Protein AF-V6JNW2-F1 (afdb_monomer_lite)

Foldseek 3Di:
DLVVLLVLLVLADPVCSVVLVVLSVVLVPDPPDPVSVVSVVVSVVSSCVRNVVVVVLVVLLVVLVVVLVVLVVVCVVVVVPDDPVVVVVNVVSNVVSVVSNVVSVPPVD

pLDDT: mean 84.64, std 7.33, range [46.97, 94.0]

Structure (mmCIF, N/CA/C/O backbone):
data_AF-V6JNW2-F1
#
_entry.id   AF-V6JNW2-F1
#
loop_
_atom_site.group_PDB
_atom_site.id
_atom_site.type_symbol
_atom_site.label_atom_id
_atom_site.label_alt_id
_atom_site.label_comp_id
_atom_site.label_asym_id
_atom_site.label_entity_id
_atom_site.label_seq_id
_atom_site.pdbx_PDB_ins_code
_atom_site.Cartn_x
_atom_site.Cartn_y
_atom_site.Cartn_z
_atom_site.occupancy
_atom_site.B_iso_or_equiv
_atom_site.auth_seq_id
_atom_site.auth_comp_id
_atom_site.auth_asym_id
_atom_site.auth_atom_id
_atom_site.pdbx_PDB_model_num
ATOM 1 N N . MET A 1 1 ? -22.676 2.131 14.613 1.00 58.31 1 MET A N 1
ATOM 2 C CA . MET A 1 1 ? -21.245 2.249 14.985 1.00 58.31 1 MET A CA 1
ATOM 3 C C . MET A 1 1 ? -20.595 0.904 15.313 1.00 58.31 1 MET A C 1
ATOM 5 O O . MET A 1 1 ? -19.566 0.636 14.717 1.00 58.31 1 MET A O 1
ATOM 9 N N . GLY A 1 2 ? -21.181 0.038 16.158 1.00 63.34 2 GLY A N 1
ATOM 10 C CA . GLY A 1 2 ? -20.584 -1.270 16.513 1.00 63.34 2 GLY A CA 1
ATOM 11 C C . GLY A 1 2 ? -20.195 -2.155 15.317 1.00 63.34 2 GLY A C 1
ATOM 12 O O . GLY A 1 2 ? -19.028 -2.492 15.174 1.00 63.34 2 GLY A O 1
ATOM 13 N N . ARG A 1 3 ? -21.126 -2.405 14.382 1.00 72.19 3 ARG A N 1
ATOM 14 C CA . ARG A 1 3 ? -20.860 -3.228 13.179 1.00 72.19 3 ARG A CA 1
ATOM 15 C C . ARG A 1 3 ? -19.747 -2.683 12.271 1.00 72.19 3 ARG A C 1
ATOM 17 O O . ARG A 1 3 ? -18.998 -3.449 11.679 1.00 72.19 3 ARG A O 1
ATOM 24 N N . ALA A 1 4 ? -19.623 -1.358 12.159 1.00 73.00 4 ALA A N 1
ATOM 25 C CA . ALA A 1 4 ? -18.573 -0.733 11.350 1.00 73.00 4 ALA A CA 1
ATOM 26 C C . ALA A 1 4 ? -17.189 -0.885 12.005 1.00 73.00 4 ALA A C 1
ATOM 28 O O . ALA A 1 4 ? -16.198 -1.114 11.319 1.00 73.00 4 ALA A O 1
ATOM 29 N N . ALA A 1 5 ? -17.127 -0.812 13.338 1.00 71.50 5 ALA A N 1
ATOM 30 C CA . ALA A 1 5 ? -15.894 -1.042 14.082 1.00 71.50 5 ALA A CA 1
ATOM 31 C C . ALA A 1 5 ? -15.470 -2.524 14.054 1.00 71.50 5 ALA A C 1
ATOM 33 O O . ALA A 1 5 ? -14.287 -2.819 13.904 1.00 71.50 5 ALA A O 1
ATOM 34 N N . GLU A 1 6 ? -16.423 -3.459 14.104 1.00 78.38 6 GLU A N 1
ATOM 35 C CA . GLU A 1 6 ? -16.157 -4.893 13.900 1.00 78.38 6 GLU A CA 1
ATOM 36 C C . GLU A 1 6 ? -15.636 -5.207 12.494 1.00 78.38 6 GLU A C 1
ATOM 38 O O . GLU A 1 6 ? -14.719 -6.013 12.340 1.00 78.38 6 GLU A O 1
ATOM 43 N N . ALA A 1 7 ? -16.170 -4.550 11.461 1.00 81.81 7 ALA A N 1
ATOM 44 C CA . ALA A 1 7 ? -15.624 -4.665 10.112 1.00 81.81 7 ALA A CA 1
ATOM 45 C C . ALA A 1 7 ? -14.187 -4.114 10.043 1.00 81.81 7 ALA A C 1
ATOM 47 O O . ALA A 1 7 ? -13.304 -4.759 9.480 1.00 81.81 7 ALA A O 1
ATOM 48 N N . GLY A 1 8 ? -13.934 -2.964 10.679 1.00 77.44 8 GLY A N 1
ATOM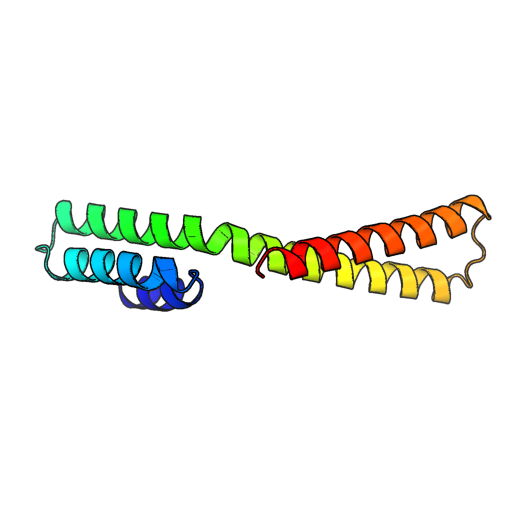 49 C CA . GLY A 1 8 ? -12.615 -2.329 10.752 1.00 77.44 8 GLY A CA 1
ATOM 50 C C . GLY A 1 8 ? -11.543 -3.185 11.439 1.00 77.44 8 GLY A C 1
ATOM 51 O O . GLY A 1 8 ? -10.383 -3.173 11.034 1.00 77.44 8 GLY A O 1
ATOM 52 N N . LEU A 1 9 ? -11.936 -3.991 12.427 1.00 83.31 9 LEU A N 1
ATOM 53 C CA . LEU A 1 9 ? -11.065 -4.936 13.131 1.00 83.31 9 LEU A CA 1
ATOM 54 C C . LEU A 1 9 ? -10.395 -5.959 12.209 1.00 83.31 9 LEU A C 1
ATOM 56 O O . LEU A 1 9 ? -9.276 -6.378 12.488 1.00 83.31 9 LEU A O 1
ATOM 60 N N . ARG A 1 10 ? -11.038 -6.337 11.098 1.00 83.50 10 ARG A N 1
ATOM 61 C CA . ARG A 1 10 ? -10.474 -7.296 10.131 1.00 83.50 10 ARG A CA 1
ATOM 62 C C . ARG A 1 10 ? -9.234 -6.758 9.418 1.00 83.50 10 ARG A C 1
ATOM 64 O O . ARG A 1 10 ? -8.414 -7.543 8.962 1.00 83.50 10 ARG A O 1
ATOM 71 N N . PHE A 1 11 ? -9.090 -5.435 9.351 1.00 80.44 11 PHE A N 1
ATOM 72 C CA . PHE A 1 11 ? -7.948 -4.765 8.726 1.00 80.44 11 PHE A CA 1
ATOM 73 C C . PHE A 1 11 ? -6.789 -4.521 9.698 1.00 80.44 11 PHE A C 1
ATOM 75 O O . PHE A 1 11 ? -5.740 -4.023 9.293 1.00 80.44 11 PHE A O 1
ATOM 82 N N . LEU A 1 12 ? -6.961 -4.848 10.983 1.00 83.19 12 LEU A N 1
ATOM 83 C CA . LEU A 1 12 ? -5.877 -4.786 11.954 1.00 83.19 12 LEU A CA 1
ATOM 84 C C . LEU A 1 12 ? -4.981 -6.031 11.857 1.00 83.19 12 LEU A C 1
ATOM 86 O O . LEU A 1 12 ? -5.490 -7.131 11.625 1.00 83.19 12 LEU A O 1
ATOM 90 N N . PRO A 1 13 ? -3.670 -5.895 12.132 1.00 80.44 13 PRO A N 1
ATOM 91 C CA . PRO A 1 13 ? -2.779 -7.040 12.302 1.00 80.44 13 PRO A CA 1
ATOM 92 C C . PRO A 1 13 ? -3.299 -7.984 13.389 1.00 80.44 13 PRO A C 1
ATOM 94 O O . PRO A 1 13 ? -3.780 -7.515 14.422 1.00 80.44 13 PRO A O 1
ATOM 97 N N . THR A 1 14 ? -3.136 -9.298 13.211 1.00 82.94 14 THR A N 1
ATOM 98 C CA . THR A 1 14 ? -3.717 -10.341 14.081 1.00 82.94 14 THR A CA 1
ATOM 99 C C . THR A 1 14 ? -3.445 -10.102 15.570 1.00 82.94 14 THR A C 1
ATOM 101 O O . THR A 1 14 ? -4.364 -10.161 16.381 1.00 82.94 14 THR A O 1
ATOM 104 N N . ARG A 1 15 ? -2.218 -9.689 15.927 1.00 82.44 15 ARG A N 1
ATOM 105 C CA . ARG A 1 15 ? -1.813 -9.379 17.316 1.00 82.44 15 ARG A CA 1
ATOM 106 C C . ARG A 1 15 ? -2.597 -8.230 17.967 1.00 82.44 15 ARG A C 1
ATOM 108 O O . ARG A 1 15 ? -2.615 -8.111 19.183 1.00 82.44 15 ARG A O 1
ATOM 115 N N . ARG A 1 16 ? -3.197 -7.340 17.172 1.00 84.00 16 ARG A N 1
ATOM 116 C CA . ARG A 1 16 ? -3.972 -6.178 17.643 1.00 84.00 16 ARG A CA 1
ATOM 117 C C . ARG A 1 16 ? -5.482 -6.394 17.562 1.00 84.00 16 ARG A C 1
ATOM 119 O O . ARG A 1 16 ? -6.228 -5.578 18.102 1.00 84.00 16 ARG A O 1
ATOM 126 N N . GLN A 1 17 ? -5.933 -7.468 16.911 1.00 87.19 17 GLN A N 1
ATOM 127 C CA . GLN A 1 17 ? -7.358 -7.768 16.785 1.00 87.19 17 GLN A CA 1
ATOM 128 C C . GLN A 1 17 ? -7.985 -8.115 18.138 1.00 87.19 17 GLN A C 1
ATOM 130 O O . GLN A 1 17 ? -9.084 -7.654 18.426 1.00 87.19 17 GLN A O 1
ATOM 135 N N . GLU A 1 18 ? -7.284 -8.863 18.993 1.00 88.12 18 GLU A N 1
ATOM 136 C CA . GLU A 1 18 ? -7.776 -9.218 20.333 1.00 88.12 18 GLU A CA 1
ATOM 137 C C . GLU A 1 18 ? -8.003 -7.983 21.207 1.00 88.12 18 GLU A C 1
ATOM 139 O O . GLU A 1 18 ? -9.087 -7.812 21.764 1.00 88.12 18 GLU A O 1
ATOM 144 N N . LEU A 1 19 ? -7.032 -7.065 21.242 1.00 87.12 19 LEU A N 1
ATOM 145 C CA . LEU A 1 19 ? -7.164 -5.818 21.992 1.00 87.12 19 LEU A CA 1
ATOM 146 C C . LEU A 1 19 ? -8.319 -4.957 21.460 1.00 87.12 19 LEU A C 1
ATOM 148 O O . LEU A 1 19 ? -9.111 -4.435 22.240 1.00 87.12 19 LEU A O 1
ATOM 152 N N . GLY A 1 20 ? -8.462 -4.835 20.137 1.00 86.31 20 GLY A N 1
ATOM 153 C CA . GLY A 1 20 ? -9.577 -4.084 19.561 1.00 86.31 20 GLY A CA 1
ATOM 154 C C . GLY A 1 20 ? -10.944 -4.726 19.850 1.00 86.31 20 GLY A C 1
ATOM 155 O O . GLY A 1 20 ? -11.907 -3.999 20.091 1.00 86.31 20 GLY A O 1
ATOM 156 N N . ARG A 1 21 ? -11.035 -6.066 19.903 1.00 87.62 21 ARG A N 1
ATOM 157 C CA . ARG A 1 21 ? -12.252 -6.777 20.340 1.00 87.62 21 ARG A CA 1
ATOM 158 C C . ARG A 1 21 ? -12.564 -6.499 21.808 1.00 87.62 21 ARG A C 1
ATOM 160 O O . ARG A 1 21 ? -13.709 -6.182 22.112 1.00 87.62 21 ARG A O 1
ATOM 167 N N . ALA A 1 22 ? -11.562 -6.541 22.688 1.00 88.12 22 ALA A N 1
ATOM 168 C CA . ALA A 1 22 ? -11.735 -6.219 24.104 1.00 88.12 22 ALA A CA 1
ATOM 169 C C . ALA A 1 22 ? -12.256 -4.783 24.296 1.00 88.12 22 ALA A C 1
ATOM 171 O O . ALA A 1 22 ? -13.229 -4.567 25.011 1.00 88.12 22 ALA A O 1
ATOM 172 N N . MET A 1 23 ? -11.703 -3.802 23.572 1.00 85.75 23 MET A N 1
ATOM 173 C CA . MET A 1 23 ? -12.180 -2.412 23.631 1.00 85.75 23 MET A CA 1
ATOM 174 C C . MET A 1 23 ? -13.634 -2.247 23.160 1.00 85.75 23 MET A C 1
ATOM 176 O O . MET A 1 23 ? -14.364 -1.410 23.695 1.00 85.75 23 MET A O 1
ATOM 180 N N . LEU A 1 24 ? -14.071 -3.018 22.156 1.00 86.62 24 LEU A N 1
ATOM 181 C CA . LEU A 1 24 ? -15.470 -3.011 21.717 1.00 86.62 24 LEU A CA 1
ATOM 182 C C . LEU A 1 24 ? -16.399 -3.716 22.707 1.00 86.62 24 LEU A C 1
ATOM 184 O O . LEU A 1 24 ? -17.521 -3.246 22.893 1.00 86.62 24 LEU A O 1
ATOM 188 N N . ALA A 1 25 ? -15.937 -4.785 23.360 1.00 87.06 25 ALA A N 1
ATOM 189 C CA . ALA A 1 25 ? -16.680 -5.457 24.421 1.00 87.06 25 ALA A CA 1
ATOM 190 C C . ALA A 1 25 ? -16.914 -4.510 25.612 1.00 87.06 25 ALA A C 1
ATOM 192 O O . ALA A 1 25 ? -18.055 -4.328 26.029 1.00 87.06 25 ALA A O 1
ATOM 193 N N . GLU A 1 26 ? -15.882 -3.793 26.064 1.00 85.38 26 GLU A N 1
ATOM 194 C CA . GLU A 1 26 ? -15.998 -2.758 27.107 1.00 85.38 26 GLU A CA 1
ATOM 195 C C . GLU A 1 26 ? -16.984 -1.644 26.716 1.00 85.38 26 GLU A C 1
ATOM 197 O O . GLU A 1 26 ? -17.805 -1.184 27.514 1.00 85.38 26 GLU A O 1
ATOM 202 N N . ALA A 1 27 ? -16.967 -1.228 25.446 1.00 83.62 27 ALA A N 1
ATOM 203 C CA . ALA A 1 27 ? -17.918 -0.248 24.927 1.00 83.62 27 ALA A CA 1
ATOM 204 C C . ALA A 1 27 ? -19.365 -0.775 24.859 1.00 83.62 27 ALA A C 1
ATOM 206 O O . ALA A 1 27 ? -20.304 0.027 24.860 1.00 83.62 27 ALA A O 1
ATOM 207 N N . ALA A 1 28 ? -19.556 -2.091 24.742 1.00 83.94 28 ALA A N 1
ATOM 208 C CA . ALA A 1 28 ? -20.867 -2.729 24.703 1.00 83.94 28 ALA A CA 1
ATOM 209 C C . ALA A 1 28 ? -21.467 -2.900 26.106 1.00 83.94 28 ALA A C 1
ATOM 211 O O . ALA A 1 28 ? -22.677 -2.751 26.253 1.00 83.94 28 ALA A O 1
ATOM 212 N N . VAL A 1 29 ? -20.625 -3.153 27.115 1.00 85.88 29 VAL A N 1
ATOM 213 C CA . VAL A 1 29 ? -21.030 -3.300 28.525 1.00 85.88 29 VAL A CA 1
ATOM 214 C C . VAL A 1 29 ? -21.301 -1.942 29.189 1.00 85.88 29 VAL A C 1
ATOM 216 O O . VAL A 1 29 ? -22.114 -1.848 30.104 1.00 85.88 29 VAL A O 1
ATOM 219 N N . ALA A 1 30 ? -20.666 -0.861 28.724 1.00 83.31 30 ALA A N 1
ATOM 220 C CA . ALA A 1 30 ? -20.901 0.476 29.263 1.00 83.31 30 ALA A CA 1
ATOM 221 C C . ALA A 1 30 ? -22.334 0.984 28.996 1.00 83.31 30 ALA A C 1
ATOM 223 O O . ALA A 1 30 ? -22.800 0.994 27.853 1.00 83.31 30 ALA A O 1
ATOM 224 N N . GLU A 1 31 ? -22.988 1.518 30.033 1.00 78.56 31 GLU A N 1
ATOM 225 C CA . GLU A 1 31 ? -24.316 2.132 29.926 1.00 78.56 31 GLU A CA 1
ATOM 226 C C . GLU A 1 31 ? -24.378 3.240 28.863 1.00 78.56 31 GLU A C 1
ATOM 228 O O . GLU A 1 31 ? -23.393 3.930 28.555 1.00 78.56 31 GLU A O 1
ATOM 233 N N . ALA A 1 32 ? -25.565 3.425 28.282 1.00 75.31 32 ALA A N 1
ATOM 234 C CA . ALA A 1 32 ? -25.804 4.423 27.251 1.00 75.31 32 ALA A CA 1
ATOM 235 C C . ALA A 1 32 ? -25.581 5.847 27.796 1.00 75.31 32 ALA A C 1
ATOM 237 O O . ALA A 1 32 ? -26.459 6.455 28.392 1.00 75.31 32 ALA A O 1
ATOM 238 N N . GLY A 1 33 ? -24.385 6.395 27.555 1.00 84.62 33 GLY A N 1
ATOM 239 C CA . GLY A 1 33 ? -24.002 7.713 28.056 1.00 84.62 33 GLY A C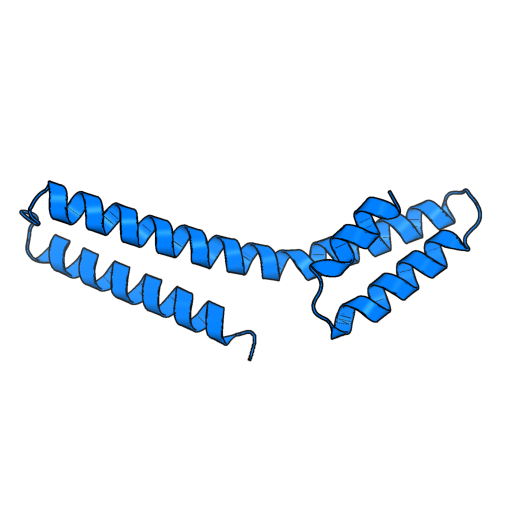A 1
ATOM 240 C C . GLY A 1 33 ? -22.638 8.213 27.557 1.00 84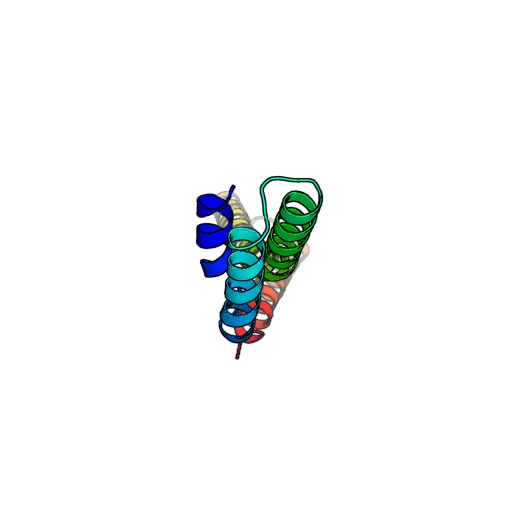.62 33 GLY A C 1
ATOM 241 O O . GLY A 1 33 ? -22.066 7.668 26.602 1.00 84.62 33 GLY A O 1
ATOM 242 N N . PRO A 1 34 ? -22.076 9.259 28.195 1.00 86.94 34 PRO A N 1
ATOM 243 C CA . PRO A 1 34 ? -20.798 9.865 27.807 1.00 86.94 34 PRO A CA 1
ATOM 244 C C . PRO A 1 34 ? -19.627 8.875 27.846 1.00 86.94 34 PRO A C 1
ATOM 246 O O . PRO A 1 34 ? -18.734 8.924 26.996 1.00 86.94 34 PRO A O 1
ATOM 249 N N . ARG A 1 35 ? -19.651 7.940 28.805 1.00 82.50 35 ARG A N 1
ATOM 250 C CA . ARG A 1 35 ? -18.621 6.910 28.997 1.00 82.50 35 ARG A CA 1
ATOM 251 C C . ARG A 1 35 ? -18.560 5.936 27.817 1.00 82.50 35 ARG A C 1
ATOM 253 O O . ARG A 1 35 ? -17.484 5.722 27.265 1.00 82.50 35 ARG A O 1
ATOM 260 N N . ARG A 1 36 ? -19.712 5.445 27.348 1.00 83.12 36 ARG A N 1
ATOM 261 C CA . ARG A 1 36 ? -19.816 4.600 26.146 1.00 83.12 36 ARG A CA 1
ATOM 262 C C . ARG A 1 36 ? -19.314 5.307 24.887 1.00 83.12 36 ARG A C 1
ATOM 264 O O . ARG A 1 36 ? -18.591 4.717 24.088 1.00 83.12 36 ARG A O 1
ATOM 271 N N . ARG A 1 37 ? -19.635 6.597 24.714 1.00 83.62 37 ARG A N 1
ATOM 272 C CA . ARG A 1 37 ? -19.137 7.393 23.574 1.00 83.62 37 ARG A CA 1
ATOM 273 C C . ARG A 1 37 ? -17.612 7.535 23.586 1.00 83.62 37 ARG A C 1
ATOM 275 O O . ARG A 1 37 ? -17.001 7.452 22.522 1.00 83.62 37 ARG A O 1
ATOM 282 N N . LYS A 1 38 ? -16.997 7.725 24.760 1.00 87.25 38 LYS A N 1
ATOM 283 C CA . LYS A 1 38 ? -15.529 7.771 24.900 1.00 87.25 38 LYS A CA 1
ATOM 284 C C . LYS A 1 38 ? -14.889 6.448 24.477 1.00 87.25 38 LYS A C 1
ATOM 286 O O . LYS A 1 38 ? -13.976 6.471 23.657 1.00 87.25 38 LYS A O 1
ATOM 291 N N . TRP A 1 39 ? -15.416 5.321 24.952 1.00 84.31 39 TRP A N 1
ATOM 292 C CA . TRP A 1 39 ? -14.923 3.994 24.572 1.00 84.31 39 TRP A CA 1
ATOM 293 C C . TRP A 1 39 ? -15.055 3.714 23.073 1.00 84.31 39 TRP A C 1
ATOM 295 O O . TRP A 1 39 ? -14.087 3.295 22.445 1.00 84.31 39 TRP A O 1
ATOM 305 N N . LEU A 1 40 ? -16.199 4.041 22.463 1.00 84.19 40 LEU A N 1
ATOM 306 C CA . LEU A 1 40 ? -16.388 3.890 21.015 1.00 84.19 40 LEU A CA 1
ATOM 307 C C . LEU 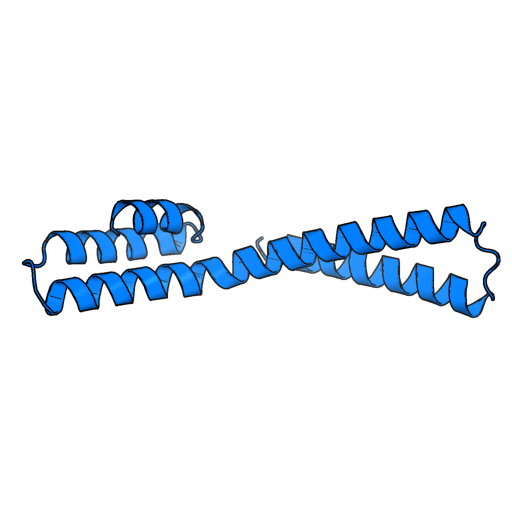A 1 40 ? -15.409 4.746 20.202 1.00 84.19 40 LEU A C 1
ATOM 309 O O . LEU A 1 40 ? -14.876 4.276 19.199 1.00 84.19 40 LEU A O 1
ATOM 313 N N . ARG A 1 41 ? -15.146 5.990 20.624 1.00 87.31 41 ARG A N 1
ATOM 314 C CA . ARG A 1 41 ? -14.153 6.855 19.966 1.00 87.31 41 ARG A CA 1
ATOM 315 C C . ARG A 1 41 ? -12.738 6.308 20.122 1.00 87.31 41 ARG A C 1
ATOM 317 O O . ARG A 1 41 ? -12.002 6.308 19.143 1.00 87.31 41 ARG A O 1
ATOM 324 N N . ALA A 1 42 ? -12.379 5.816 21.306 1.00 87.06 42 ALA A N 1
ATOM 325 C CA . ALA A 1 42 ? -11.073 5.214 21.558 1.00 87.06 42 ALA A CA 1
ATOM 326 C C . ALA A 1 42 ? -10.855 3.951 20.710 1.00 87.06 42 ALA A C 1
ATOM 328 O O . ALA A 1 42 ? -9.817 3.825 20.064 1.00 87.06 42 ALA A O 1
ATOM 329 N N . ALA A 1 43 ? -11.852 3.063 20.643 1.00 85.81 43 ALA A N 1
ATOM 330 C CA . ALA A 1 43 ? -11.807 1.871 19.802 1.00 85.81 43 ALA A CA 1
ATOM 331 C C . ALA A 1 43 ? -11.717 2.235 18.311 1.00 85.81 43 ALA A C 1
ATOM 333 O O . ALA A 1 43 ? -10.874 1.706 17.593 1.00 85.81 43 ALA A O 1
ATOM 334 N N . CYS A 1 44 ? -12.530 3.192 17.849 1.00 85.88 44 CYS A N 1
ATOM 335 C CA . CYS A 1 44 ? -12.494 3.660 16.463 1.00 85.88 44 CYS A CA 1
ATOM 336 C C . CYS A 1 44 ? -11.131 4.274 16.107 1.00 85.88 44 CYS A C 1
ATOM 338 O O . CYS A 1 44 ? -10.530 3.910 15.100 1.00 85.88 44 CYS A O 1
ATOM 340 N N . TRP A 1 45 ? -10.597 5.142 16.970 1.00 88.75 45 TRP A N 1
ATOM 341 C CA . TRP A 1 45 ? -9.268 5.730 16.805 1.00 88.75 45 TRP A CA 1
ATOM 342 C C . TRP A 1 45 ? -8.168 4.667 16.752 1.00 88.75 45 TRP A C 1
ATOM 344 O O . TRP A 1 45 ? -7.300 4.723 15.884 1.00 88.75 45 TRP A O 1
ATOM 354 N N . PHE A 1 46 ? -8.219 3.672 17.641 1.00 88.44 46 PHE A N 1
ATOM 355 C CA . PHE A 1 46 ? -7.274 2.558 17.652 1.00 88.44 46 PHE A CA 1
ATOM 356 C C . PHE A 1 46 ? -7.311 1.760 16.343 1.00 88.44 46 PHE A C 1
ATOM 358 O O . PHE A 1 46 ? -6.258 1.484 15.763 1.00 88.44 46 PHE A O 1
ATOM 365 N N . ILE A 1 47 ? -8.513 1.449 15.848 1.00 87.25 47 ILE A N 1
A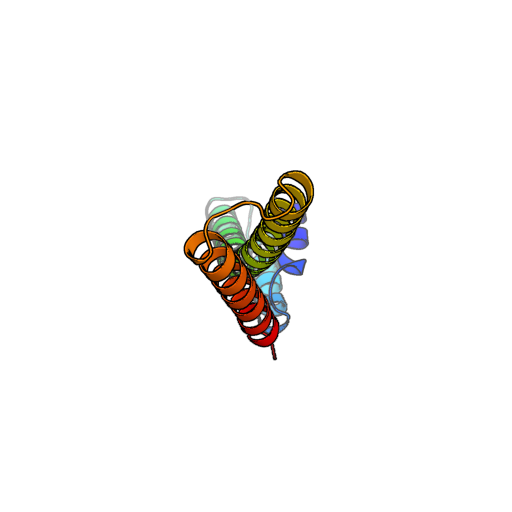TOM 366 C CA . ILE A 1 47 ? -8.714 0.738 14.582 1.00 87.25 47 ILE A CA 1
ATOM 367 C C . ILE A 1 47 ? -8.150 1.549 13.416 1.00 87.25 47 ILE A C 1
ATOM 369 O O . ILE A 1 47 ? -7.333 1.031 12.659 1.00 87.25 47 ILE A O 1
ATOM 373 N N . VAL A 1 48 ? -8.525 2.826 13.299 1.00 87.06 48 VAL A N 1
ATOM 374 C CA . VAL A 1 48 ? -8.055 3.703 12.216 1.00 87.06 48 VAL A CA 1
ATOM 375 C C . VAL A 1 48 ? -6.536 3.825 12.248 1.00 87.06 48 VAL A C 1
ATOM 377 O O . VAL A 1 48 ? -5.881 3.585 11.239 1.00 87.06 48 VAL A O 1
ATOM 380 N N . LYS A 1 49 ? -5.951 4.122 13.412 1.00 87.75 49 LYS A N 1
ATOM 381 C CA . LYS A 1 49 ? -4.499 4.267 13.563 1.00 87.75 49 LYS A CA 1
ATOM 382 C C . LYS A 1 49 ? -3.752 2.970 13.245 1.00 87.75 49 LYS A C 1
ATOM 384 O O . LYS A 1 49 ? -2.651 3.016 12.704 1.00 87.75 49 LYS A O 1
ATOM 389 N N . GLY A 1 50 ? -4.317 1.817 13.599 1.00 84.56 50 GLY A N 1
ATOM 390 C CA . GLY A 1 50 ? -3.703 0.519 13.334 1.00 84.56 50 GLY A CA 1
ATOM 391 C C . GLY A 1 50 ? -3.838 0.057 11.882 1.00 84.56 50 GLY A C 1
ATOM 392 O O . GLY A 1 50 ? -2.908 -0.556 11.368 1.00 84.56 50 GLY A O 1
ATOM 393 N N . ALA A 1 51 ? -4.954 0.369 11.221 1.00 84.50 51 ALA A N 1
ATOM 394 C CA . ALA A 1 51 ? -5.204 -0.005 9.831 1.00 84.50 51 ALA A CA 1
ATOM 395 C C . ALA A 1 51 ? -4.551 0.966 8.831 1.00 84.50 51 ALA A C 1
ATOM 397 O O . ALA A 1 51 ? -4.132 0.542 7.757 1.00 84.50 51 ALA A O 1
ATOM 398 N N . ALA A 1 52 ? -4.421 2.252 9.177 1.00 87.06 52 ALA A N 1
ATOM 399 C CA . ALA A 1 52 ? -3.836 3.287 8.322 1.00 87.06 52 ALA A CA 1
ATOM 400 C C . ALA A 1 52 ? -2.504 2.892 7.648 1.00 87.06 52 ALA A C 1
ATOM 402 O O . ALA A 1 52 ? -2.415 3.040 6.431 1.00 87.06 52 ALA A O 1
ATOM 403 N N . PRO A 1 53 ? -1.484 2.358 8.353 1.00 85.19 53 PRO A N 1
ATOM 404 C CA . PRO A 1 53 ? -0.231 1.970 7.703 1.00 85.19 53 PRO A CA 1
ATOM 405 C C . PRO A 1 53 ? -0.395 0.808 6.714 1.00 85.19 53 PRO A C 1
ATOM 407 O O . PRO A 1 53 ? 0.302 0.775 5.703 1.00 85.19 53 PRO A O 1
ATOM 410 N N . VAL A 1 54 ? -1.328 -0.117 6.967 1.00 84.81 54 VAL A N 1
ATOM 411 C CA . VAL A 1 54 ? -1.628 -1.239 6.062 1.00 84.81 54 VAL A CA 1
ATOM 412 C C . VAL A 1 54 ? -2.238 -0.709 4.767 1.00 84.81 54 VAL A C 1
ATOM 414 O O . VAL A 1 54 ? -1.771 -1.042 3.680 1.00 84.81 54 VAL A O 1
ATOM 417 N N . TRP A 1 55 ? -3.231 0.176 4.879 1.00 84.56 55 TRP A N 1
ATOM 418 C CA . TRP A 1 55 ? -3.841 0.839 3.727 1.00 84.56 55 TRP A CA 1
ATOM 419 C C . TRP A 1 55 ? -2.833 1.684 2.953 1.00 84.56 55 TRP A C 1
ATOM 421 O O . TRP A 1 55 ? -2.742 1.552 1.739 1.00 84.56 55 TRP A O 1
ATOM 431 N N . LEU A 1 56 ? -2.026 2.493 3.645 1.00 88.50 56 LEU A N 1
ATOM 432 C CA . LEU A 1 56 ? -1.009 3.332 3.014 1.00 88.50 56 LEU A CA 1
ATOM 433 C C . LEU A 1 56 ? -0.005 2.494 2.215 1.00 88.50 56 LEU A C 1
AT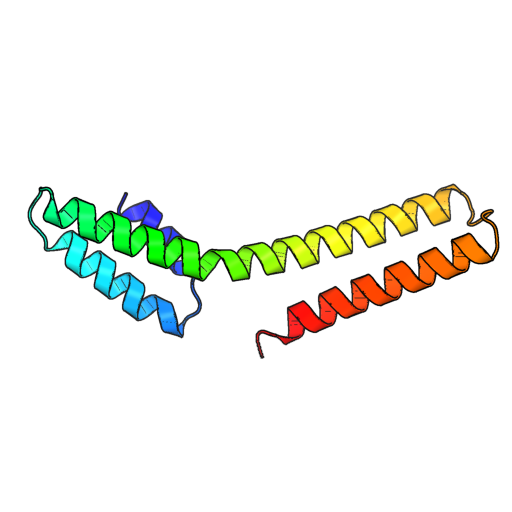OM 435 O O . LEU A 1 56 ? 0.349 2.855 1.096 1.00 88.50 56 LEU A O 1
ATOM 439 N N . ARG A 1 57 ? 0.412 1.348 2.762 1.00 87.06 57 ARG A N 1
ATOM 440 C CA . ARG A 1 57 ? 1.289 0.395 2.080 1.00 87.06 57 ARG A CA 1
ATOM 441 C C . ARG A 1 57 ? 0.649 -0.165 0.812 1.00 87.06 57 ARG A C 1
ATOM 443 O O . ARG A 1 57 ? 1.291 -0.148 -0.234 1.00 87.06 57 ARG A O 1
ATOM 450 N N . TRP A 1 58 ? -0.588 -0.656 0.883 1.00 88.06 58 TRP A N 1
ATOM 451 C CA . TRP A 1 58 ? -1.278 -1.194 -0.295 1.00 88.06 58 TRP A CA 1
ATOM 452 C C . TRP A 1 58 ? -1.500 -0.131 -1.365 1.00 88.06 58 TRP A C 1
ATOM 454 O O . TRP A 1 58 ? -1.245 -0.394 -2.537 1.00 88.06 58 TRP A O 1
ATOM 464 N N . THR A 1 59 ? -1.884 1.082 -0.966 1.00 90.19 59 THR A N 1
ATOM 465 C CA . THR A 1 59 ? -2.003 2.221 -1.879 1.00 90.19 59 THR A CA 1
ATOM 466 C C . THR A 1 59 ? -0.660 2.548 -2.523 1.00 90.19 59 THR A C 1
ATOM 468 O O . THR A 1 59 ? -0.602 2.703 -3.737 1.00 90.19 59 THR A O 1
ATOM 471 N N . ALA A 1 60 ? 0.435 2.589 -1.757 1.00 88.81 60 ALA A N 1
ATOM 472 C CA . ALA A 1 60 ? 1.768 2.848 -2.301 1.00 88.81 60 ALA A CA 1
ATOM 473 C C . ALA A 1 60 ? 2.192 1.781 -3.323 1.00 88.81 60 ALA A C 1
ATOM 475 O O . ALA A 1 60 ? 2.729 2.127 -4.375 1.00 88.81 60 ALA A O 1
ATOM 476 N N . ILE A 1 61 ? 1.910 0.501 -3.054 1.00 91.06 61 ILE A N 1
ATOM 477 C CA . ILE A 1 61 ? 2.176 -0.602 -3.988 1.00 91.06 61 ILE A CA 1
ATOM 478 C C . ILE A 1 61 ? 1.328 -0.452 -5.257 1.00 91.06 61 ILE A C 1
ATOM 480 O O . ILE A 1 61 ? 1.871 -0.491 -6.360 1.00 91.06 61 ILE A O 1
ATOM 484 N N . ALA A 1 62 ? 0.017 -0.249 -5.111 1.00 92.62 62 ALA A N 1
ATOM 485 C CA . ALA A 1 62 ? -0.912 -0.147 -6.232 1.00 92.62 62 ALA A CA 1
ATOM 486 C C . ALA A 1 62 ? -0.599 1.055 -7.132 1.00 92.62 62 ALA A C 1
ATOM 488 O O . ALA A 1 62 ? -0.524 0.908 -8.348 1.00 92.62 62 ALA A O 1
ATOM 489 N N . VAL A 1 63 ? -0.353 2.228 -6.541 1.00 91.81 63 VAL A N 1
ATOM 490 C CA . VAL A 1 63 ? 0.012 3.444 -7.280 1.00 91.81 63 VAL A CA 1
ATOM 491 C C . VAL A 1 63 ? 1.353 3.265 -7.984 1.00 91.81 63 VAL A C 1
ATOM 493 O O . VAL A 1 63 ? 1.465 3.618 -9.153 1.00 91.81 63 VAL A O 1
ATOM 496 N N . SER A 1 64 ? 2.347 2.659 -7.325 1.00 91.62 64 SER A N 1
ATOM 497 C CA . SER A 1 64 ? 3.643 2.375 -7.958 1.00 91.62 64 SER A CA 1
ATOM 498 C C . SER A 1 64 ? 3.489 1.438 -9.160 1.00 91.62 64 SER A C 1
ATOM 500 O O . SER A 1 64 ? 4.060 1.701 -10.214 1.00 91.62 64 SER A O 1
ATOM 502 N N . ALA A 1 65 ? 2.684 0.378 -9.038 1.00 91.75 65 ALA A N 1
ATOM 503 C CA . ALA A 1 65 ? 2.429 -0.558 -10.131 1.00 91.75 65 ALA A CA 1
ATOM 504 C C . ALA A 1 65 ? 1.678 0.103 -11.298 1.00 91.75 65 ALA A C 1
ATOM 506 O O . ALA A 1 65 ? 2.086 -0.040 -12.448 1.00 91.75 65 ALA A O 1
ATOM 507 N N . LEU A 1 66 ? 0.623 0.875 -11.009 1.00 94.00 66 LEU A N 1
ATOM 508 C CA . LEU A 1 66 ? -0.114 1.631 -12.025 1.00 94.00 66 LEU A CA 1
ATOM 509 C C . LEU A 1 66 ? 0.788 2.624 -12.754 1.00 94.00 66 LEU A C 1
ATOM 511 O O . LEU A 1 66 ? 0.690 2.764 -13.968 1.00 94.00 66 LEU A O 1
ATOM 515 N N . PHE A 1 67 ? 1.686 3.284 -12.027 1.00 92.44 67 PHE A N 1
ATOM 516 C CA . PHE A 1 67 ? 2.606 4.248 -12.607 1.00 92.44 67 PHE A CA 1
ATOM 517 C C . PHE A 1 67 ? 3.669 3.581 -13.495 1.00 92.44 67 PHE A C 1
ATOM 519 O O . PHE A 1 67 ? 3.968 4.095 -14.570 1.00 92.44 67 PHE A O 1
ATOM 526 N N . ILE A 1 68 ? 4.165 2.395 -13.121 1.00 91.75 68 ILE A N 1
ATOM 527 C CA . ILE A 1 68 ? 5.015 1.575 -14.002 1.00 91.75 68 ILE A CA 1
ATOM 528 C C . ILE A 1 68 ? 4.260 1.205 -15.287 1.00 91.75 68 ILE A C 1
ATOM 530 O O . ILE A 1 68 ? 4.802 1.380 -16.377 1.00 91.75 68 ILE A O 1
ATOM 534 N N . CYS A 1 69 ? 3.011 0.738 -15.182 1.00 92.06 69 CYS A N 1
ATOM 535 C CA . CYS A 1 69 ? 2.192 0.397 -16.349 1.00 92.06 69 CYS A CA 1
ATOM 536 C C . CYS A 1 69 ? 1.935 1.611 -17.248 1.00 92.06 69 CYS A C 1
ATOM 538 O O . CYS A 1 69 ? 2.060 1.505 -18.466 1.00 92.06 69 CYS A O 1
ATOM 540 N N . TRP A 1 70 ? 1.617 2.765 -16.655 1.00 91.94 70 TRP A N 1
ATOM 541 C CA . TRP A 1 70 ? 1.447 4.026 -17.374 1.00 91.94 70 TRP A CA 1
ATOM 542 C C . TRP A 1 70 ? 2.704 4.352 -18.175 1.00 91.94 70 TRP A C 1
ATOM 544 O O . TRP A 1 70 ? 2.628 4.588 -19.380 1.00 91.94 70 TRP A O 1
ATOM 554 N N . ILE A 1 71 ? 3.861 4.389 -17.514 1.00 88.75 71 ILE A N 1
ATOM 555 C CA . ILE A 1 71 ? 5.126 4.746 -18.157 1.00 88.75 71 ILE A CA 1
ATOM 556 C C . ILE A 1 71 ? 5.481 3.746 -19.251 1.00 88.75 71 ILE A C 1
ATOM 558 O O . ILE A 1 71 ? 5.870 4.161 -20.336 1.00 88.75 71 ILE A O 1
ATOM 562 N N . GLY A 1 72 ? 5.298 2.448 -19.001 1.00 87.38 72 GLY A N 1
ATOM 563 C CA . GLY A 1 72 ? 5.514 1.411 -20.005 1.00 87.38 72 GLY A CA 1
ATOM 564 C C . GLY A 1 72 ? 4.637 1.614 -21.239 1.00 87.38 72 GLY A C 1
ATOM 565 O O . GLY A 1 72 ? 5.146 1.582 -22.355 1.00 87.38 72 GLY A O 1
ATOM 566 N N . TYR A 1 73 ? 3.347 1.903 -21.046 1.00 90.31 73 TYR A N 1
ATOM 567 C CA . TYR A 1 73 ? 2.426 2.205 -22.141 1.00 90.31 73 TYR A CA 1
ATOM 568 C C . TYR A 1 73 ? 2.880 3.427 -22.952 1.00 90.31 73 TYR A C 1
ATOM 570 O O . TYR A 1 73 ? 2.972 3.346 -24.171 1.00 90.31 73 TYR A O 1
ATOM 578 N N . ASN A 1 74 ? 3.237 4.530 -22.286 1.00 87.38 74 ASN A N 1
ATOM 579 C CA . ASN A 1 74 ? 3.677 5.754 -22.968 1.00 87.38 74 ASN A CA 1
ATOM 580 C C . ASN A 1 74 ? 5.037 5.577 -23.660 1.00 87.38 74 ASN A C 1
ATOM 582 O O . ASN A 1 74 ? 5.262 6.126 -24.736 1.00 87.38 74 ASN A O 1
ATOM 586 N N . GLY A 1 75 ? 5.942 4.793 -23.072 1.00 84.81 75 GLY A N 1
ATOM 587 C CA . GLY A 1 75 ? 7.217 4.439 -23.690 1.00 84.81 75 GLY A CA 1
ATOM 588 C C . GLY A 1 75 ? 7.025 3.632 -24.974 1.00 84.81 75 GLY A C 1
ATOM 589 O O . GLY A 1 75 ? 7.638 3.948 -25.987 1.00 84.81 75 GLY A O 1
ATOM 590 N N . ILE A 1 76 ? 6.124 2.643 -24.958 1.00 86.56 76 ILE A N 1
ATOM 591 C CA . ILE A 1 76 ? 5.792 1.833 -26.140 1.00 86.56 76 ILE A CA 1
ATOM 592 C C . ILE A 1 76 ? 5.103 2.681 -27.214 1.00 86.56 76 ILE A C 1
ATOM 594 O O . ILE A 1 76 ? 5.498 2.611 -28.374 1.00 86.56 76 ILE A O 1
ATOM 598 N N . ASP A 1 77 ? 4.117 3.495 -26.833 1.00 87.81 77 ASP A N 1
ATOM 599 C CA . ASP A 1 77 ? 3.360 4.356 -27.753 1.00 87.81 77 ASP A CA 1
ATOM 600 C C . ASP A 1 77 ? 4.264 5.383 -28.455 1.00 87.81 77 ASP A C 1
ATOM 602 O O . ASP A 1 77 ? 4.197 5.574 -29.667 1.00 87.81 77 ASP A O 1
ATOM 606 N N . SER A 1 78 ? 5.209 5.967 -27.715 1.00 82.81 78 SER A N 1
ATOM 607 C CA . SER A 1 78 ? 6.228 6.864 -28.272 1.00 82.81 78 SER A CA 1
ATOM 608 C C . SER A 1 78 ? 7.376 6.140 -28.988 1.00 82.81 78 SER A C 1
ATOM 610 O O . SER A 1 78 ? 8.275 6.797 -29.515 1.00 82.81 78 SER A O 1
ATOM 612 N N . GLY A 1 79 ? 7.393 4.801 -29.011 1.00 81.25 79 GLY A N 1
ATOM 613 C CA . GLY A 1 79 ? 8.471 3.992 -29.588 1.00 81.25 79 GLY A CA 1
ATOM 614 C C . GLY A 1 79 ? 9.826 4.171 -28.896 1.00 81.25 79 GLY A C 1
ATOM 615 O O . GLY A 1 79 ? 10.858 3.898 -29.500 1.00 81.25 79 GLY A O 1
ATOM 616 N N . PHE A 1 80 ? 9.836 4.667 -27.655 1.00 76.31 80 PHE A N 1
ATOM 617 C CA . PHE A 1 80 ? 11.039 5.063 -26.920 1.00 76.31 80 PHE A CA 1
ATOM 618 C C . PHE A 1 80 ? 11.948 6.034 -27.697 1.00 76.31 80 PHE A C 1
ATOM 620 O O . PHE A 1 80 ? 13.155 6.055 -27.473 1.00 76.31 80 PHE A O 1
ATOM 627 N N . HIS A 1 81 ? 11.385 6.889 -28.561 1.00 78.31 81 HIS A N 1
ATOM 628 C CA . HIS A 1 81 ? 12.137 7.906 -29.318 1.00 78.31 81 HIS A CA 1
ATOM 629 C C . HIS A 1 81 ? 12.676 9.070 -28.458 1.00 78.31 81 HIS A C 1
ATOM 631 O O . HIS A 1 81 ? 13.095 10.097 -28.991 1.00 78.31 81 HIS A O 1
ATOM 637 N N . GLY A 1 82 ? 12.658 8.933 -27.131 1.00 72.75 82 GLY A N 1
ATOM 638 C CA . GLY A 1 82 ? 13.244 9.904 -26.216 1.00 72.75 82 GLY A CA 1
ATOM 639 C C . GLY A 1 82 ? 14.768 9.940 -26.309 1.00 72.75 82 GLY A C 1
ATOM 640 O O . GLY A 1 82 ? 15.424 9.036 -26.831 1.00 72.75 82 GLY A O 1
ATOM 641 N N . THR A 1 83 ? 15.357 10.995 -25.761 1.00 81.06 83 THR A N 1
ATOM 642 C CA . THR A 1 83 ? 16.813 11.096 -25.630 1.00 81.06 83 THR A CA 1
ATOM 643 C C . THR A 1 83 ? 17.359 9.943 -24.769 1.00 81.06 83 THR A C 1
ATOM 645 O O . THR A 1 83 ? 16.661 9.446 -23.880 1.00 81.06 83 THR A O 1
ATOM 648 N N . PRO A 1 84 ? 18.626 9.518 -24.946 1.00 83.12 84 PRO A N 1
ATOM 649 C CA . PRO A 1 84 ? 19.216 8.447 -24.134 1.00 83.12 84 PRO A CA 1
ATOM 650 C C . PRO A 1 84 ? 19.099 8.686 -22.619 1.00 83.12 84 PRO A C 1
ATOM 652 O O . PRO A 1 84 ? 18.960 7.742 -21.842 1.00 83.12 84 PRO A O 1
ATOM 655 N N . VAL A 1 85 ? 19.113 9.956 -22.200 1.00 83.56 85 VAL A N 1
ATOM 656 C CA . VAL A 1 85 ? 18.928 10.373 -20.803 1.00 83.56 85 VAL A CA 1
ATOM 657 C C . VAL A 1 85 ? 17.498 10.119 -20.317 1.00 83.56 85 VAL A C 1
ATOM 659 O O . VAL A 1 85 ? 17.311 9.641 -19.197 1.00 83.56 85 VAL A O 1
ATOM 662 N N . GLU A 1 86 ? 16.486 10.393 -21.140 1.00 82.19 86 GLU A N 1
ATOM 663 C CA . GLU A 1 86 ? 15.087 10.088 -20.816 1.00 82.19 86 GLU A CA 1
ATOM 664 C C . GLU A 1 86 ? 14.876 8.581 -20.673 1.00 82.19 86 GLU A C 1
ATOM 666 O O . GLU A 1 86 ? 14.316 8.134 -19.673 1.00 82.19 86 GLU A O 1
ATOM 671 N N . VAL A 1 87 ? 15.404 7.782 -21.606 1.00 83.25 87 VAL A N 1
ATOM 672 C CA . VAL A 1 87 ? 15.310 6.313 -21.551 1.00 83.25 87 VAL A CA 1
ATOM 673 C C . VAL A 1 87 ? 15.995 5.760 -20.295 1.00 83.25 87 VAL A C 1
ATOM 675 O O . VAL A 1 87 ? 15.420 4.927 -19.591 1.00 83.25 87 VAL A O 1
ATOM 678 N N . ALA A 1 88 ? 17.188 6.257 -19.955 1.00 86.00 88 ALA A N 1
ATOM 679 C CA . ALA A 1 88 ? 17.890 5.859 -18.735 1.00 86.00 88 ALA A CA 1
ATOM 680 C C . ALA A 1 88 ? 17.112 6.246 -17.462 1.00 86.00 88 ALA A C 1
ATOM 682 O O . ALA A 1 88 ? 17.020 5.450 -16.524 1.00 86.00 88 ALA A O 1
ATOM 683 N N . SER A 1 89 ? 16.503 7.436 -17.446 1.00 85.69 89 SER A N 1
ATOM 684 C CA . SER A 1 89 ? 15.664 7.907 -16.336 1.00 85.69 89 SER A CA 1
ATOM 685 C C . SER A 1 89 ? 14.416 7.042 -16.165 1.00 85.69 89 SER A C 1
ATOM 687 O O . SER A 1 89 ? 14.068 6.694 -15.038 1.00 85.69 89 SER A O 1
ATOM 689 N N . TYR A 1 90 ? 13.782 6.622 -17.265 1.00 83.31 90 TYR A N 1
ATOM 690 C CA . TYR A 1 90 ? 12.647 5.699 -17.239 1.00 83.31 90 TYR A CA 1
ATOM 691 C C . TYR A 1 90 ? 13.012 4.350 -16.627 1.00 83.31 90 TYR A C 1
ATOM 693 O O . TYR A 1 90 ? 12.331 3.886 -15.710 1.00 83.31 90 TYR A O 1
ATOM 701 N N . LEU A 1 91 ? 14.105 3.739 -17.087 1.00 87.00 91 LEU A N 1
ATOM 702 C CA . LEU A 1 91 ? 14.581 2.467 -16.542 1.00 87.00 91 LEU A CA 1
ATOM 703 C C . LEU A 1 91 ? 14.929 2.590 -15.054 1.00 87.00 91 LEU A C 1
ATOM 705 O O . LEU A 1 91 ? 14.533 1.738 -14.256 1.00 87.00 91 LEU A O 1
ATOM 709 N N . GLY A 1 92 ? 15.610 3.672 -14.666 1.00 90.50 92 GLY A N 1
ATOM 710 C CA . GLY A 1 92 ? 15.935 3.955 -13.269 1.00 90.50 92 GLY A CA 1
ATOM 711 C C . GLY A 1 92 ? 14.688 4.098 -12.396 1.00 90.50 92 GLY A C 1
ATOM 712 O O . GLY A 1 92 ? 14.606 3.499 -11.324 1.00 90.50 92 GLY A O 1
ATOM 713 N N . LEU A 1 93 ? 13.680 4.831 -12.869 1.00 91.25 93 LEU A N 1
ATOM 714 C CA . LEU A 1 93 ? 12.428 5.045 -12.147 1.00 91.25 93 LEU A CA 1
ATOM 715 C C . LEU A 1 93 ? 11.642 3.740 -11.969 1.00 91.25 93 LEU A C 1
ATOM 717 O O . LEU A 1 93 ? 11.187 3.443 -10.864 1.00 91.25 93 LEU A O 1
ATOM 721 N N . VAL A 1 94 ? 11.533 2.925 -13.022 1.00 91.56 94 VAL A N 1
ATOM 722 C CA . VAL A 1 94 ? 10.884 1.607 -12.956 1.00 91.56 94 VAL A CA 1
ATOM 723 C C . VAL A 1 94 ? 11.615 0.693 -11.973 1.00 91.56 94 VAL A C 1
ATOM 725 O O . VAL A 1 94 ? 10.967 0.041 -11.149 1.00 91.56 94 VAL A O 1
ATOM 728 N N . ALA A 1 95 ? 12.950 0.677 -11.998 1.00 91.94 95 ALA A N 1
ATOM 729 C CA . ALA A 1 95 ? 13.750 -0.109 -11.064 1.00 91.94 95 ALA A CA 1
ATOM 730 C C . ALA A 1 95 ? 13.533 0.338 -9.608 1.00 91.94 95 ALA A C 1
ATOM 732 O O . ALA A 1 95 ? 13.293 -0.500 -8.738 1.00 91.94 95 ALA A O 1
ATOM 733 N N . LEU A 1 96 ? 13.544 1.649 -9.343 1.00 92.75 96 LEU A N 1
ATOM 734 C CA . LEU A 1 96 ? 13.314 2.208 -8.007 1.00 92.75 96 LEU A CA 1
ATOM 735 C C . LEU A 1 96 ? 11.903 1.918 -7.489 1.00 92.75 96 LEU A C 1
ATOM 737 O O . LEU A 1 96 ? 11.744 1.531 -6.332 1.00 92.75 96 LEU A O 1
ATOM 741 N N . LEU A 1 97 ? 10.876 2.055 -8.328 1.00 91.00 97 LEU A N 1
ATOM 742 C CA . LEU A 1 97 ? 9.493 1.749 -7.955 1.00 91.00 97 LEU A CA 1
ATOM 743 C C . LEU A 1 97 ? 9.292 0.257 -7.705 1.00 91.00 97 LEU A C 1
ATOM 745 O O . LEU A 1 97 ? 8.635 -0.123 -6.737 1.00 91.00 97 LEU A O 1
ATOM 749 N N . THR A 1 98 ? 9.908 -0.592 -8.526 1.00 91.56 98 THR A N 1
ATOM 750 C CA . THR A 1 98 ? 9.902 -2.044 -8.320 1.00 91.56 98 THR A CA 1
ATOM 751 C C . THR A 1 98 ? 10.578 -2.399 -6.999 1.00 91.56 98 THR A C 1
ATOM 753 O O . THR A 1 98 ? 10.021 -3.153 -6.200 1.00 91.56 98 THR A O 1
ATOM 756 N N . LEU A 1 99 ? 11.742 -1.808 -6.712 1.00 92.00 99 LEU A N 1
ATOM 757 C CA . LEU A 1 99 ? 12.433 -1.994 -5.440 1.00 92.00 99 LEU A CA 1
ATOM 758 C C . LEU A 1 99 ? 11.577 -1.511 -4.263 1.00 92.00 99 LEU A C 1
ATOM 760 O O . LEU A 1 99 ? 11.469 -2.219 -3.263 1.00 92.00 99 LEU A O 1
ATOM 764 N N . ASN A 1 100 ? 10.919 -0.358 -4.392 1.00 91.38 100 ASN A N 1
ATOM 765 C CA . ASN A 1 100 ? 10.005 0.168 -3.382 1.00 91.38 100 ASN A CA 1
ATOM 766 C C . ASN A 1 100 ? 8.853 -0.812 -3.106 1.00 91.38 100 ASN A C 1
ATOM 768 O O . ASN A 1 100 ? 8.601 -1.141 -1.948 1.00 91.38 100 ASN A O 1
ATOM 772 N N . ILE A 1 101 ? 8.216 -1.355 -4.152 1.00 89.81 101 ILE A N 1
ATOM 773 C CA . ILE A 1 101 ? 7.181 -2.394 -4.027 1.00 89.81 101 ILE A CA 1
ATOM 774 C C . ILE A 1 101 ? 7.730 -3.615 -3.284 1.00 89.81 101 ILE A C 1
ATOM 776 O O . ILE A 1 101 ? 7.084 -4.098 -2.357 1.00 89.81 101 ILE A O 1
ATOM 780 N N . VAL A 1 102 ? 8.920 -4.104 -3.646 1.00 91.62 102 VAL A N 1
ATOM 781 C CA . VAL A 1 102 ? 9.538 -5.279 -3.010 1.00 91.62 102 VAL A CA 1
ATOM 782 C C . VAL A 1 102 ? 9.845 -5.022 -1.533 1.00 91.62 102 VAL A C 1
ATOM 784 O O . VAL A 1 102 ? 9.549 -5.872 -0.693 1.00 91.62 102 VAL A O 1
ATOM 787 N N . LEU A 1 103 ? 10.409 -3.862 -1.192 1.00 89.50 103 LEU A N 1
ATOM 788 C CA . LEU A 1 103 ? 10.718 -3.485 0.190 1.00 89.50 103 LEU A CA 1
ATOM 789 C C . LEU A 1 103 ? 9.446 -3.336 1.028 1.00 89.50 103 LEU A C 1
ATOM 791 O O . LEU A 1 103 ? 9.368 -3.886 2.129 1.00 89.50 103 LEU A O 1
ATOM 795 N N . LEU A 1 104 ? 8.427 -2.659 0.490 1.00 88.88 104 LEU A N 1
ATOM 796 C CA . LEU A 1 104 ? 7.112 -2.556 1.117 1.00 88.88 104 LEU A CA 1
ATOM 797 C C . LEU A 1 104 ? 6.500 -3.942 1.302 1.00 88.88 104 LEU A C 1
ATOM 799 O O . LEU A 1 104 ? 6.071 -4.247 2.404 1.00 88.88 104 LEU A O 1
ATOM 803 N N . ALA A 1 105 ? 6.526 -4.810 0.287 1.00 85.19 105 ALA A N 1
ATOM 804 C CA . ALA A 1 105 ? 5.971 -6.161 0.346 1.00 85.19 105 ALA A CA 1
ATOM 805 C C . ALA A 1 105 ? 6.664 -7.055 1.393 1.00 85.19 105 ALA A C 1
ATOM 807 O O . ALA A 1 105 ? 6.005 -7.841 2.079 1.00 85.19 105 ALA A O 1
ATOM 808 N N . ARG A 1 106 ? 7.986 -6.924 1.554 1.00 85.81 106 ARG A N 1
ATOM 809 C CA . ARG A 1 106 ? 8.778 -7.735 2.493 1.00 85.81 106 ARG A CA 1
ATOM 810 C C . ARG A 1 106 ? 8.668 -7.288 3.946 1.00 85.81 106 ARG A C 1
ATOM 812 O O . ARG A 1 106 ? 8.889 -8.112 4.820 1.00 85.81 106 ARG A O 1
ATOM 819 N N . ARG A 1 107 ? 8.276 -6.041 4.220 1.00 73.00 107 ARG A N 1
ATOM 820 C CA . ARG A 1 107 ? 8.207 -5.467 5.578 1.00 73.00 107 ARG A CA 1
ATOM 821 C C . ARG A 1 107 ? 7.211 -6.156 6.536 1.00 73.00 107 ARG A C 1
ATOM 823 O O . ARG A 1 107 ? 7.225 -5.843 7.719 1.00 73.00 107 ARG A O 1
ATOM 830 N N . ASP A 1 108 ? 6.360 -7.061 6.038 1.00 58.59 108 ASP A N 1
ATOM 831 C CA . ASP A 1 108 ? 5.417 -7.852 6.860 1.00 58.59 108 ASP A CA 1
ATOM 832 C C . ASP A 1 108 ? 5.874 -9.305 7.130 1.00 58.59 108 ASP A C 1
ATOM 834 O O . ASP A 1 108 ? 5.135 -10.043 7.780 1.00 58.59 108 ASP A O 1
ATOM 838 N N . ARG A 1 109 ? 7.051 -9.735 6.644 1.00 46.97 109 ARG A N 1
ATOM 839 C CA . ARG A 1 109 ? 7.716 -10.951 7.155 1.00 46.97 109 ARG A CA 1
ATOM 840 C C . ARG A 1 109 ? 8.611 -10.585 8.329 1.00 46.97 109 ARG A C 1
ATOM 842 O O . ARG A 1 109 ? 8.610 -11.367 9.301 1.00 46.97 109 ARG A O 1
#

Sequence (109 aa):
MGRAAEAGLRFLPTRRQELGRAMLAEAAVAEAGPRRRKWLRAACWFIVKGAAPVWLRWTAIAVSALFICWIGYNGIDSGFHGTPVEVASYLGLVALLTLNIVLLARRDR

Organism: NCBI:txid1352936

Radius of gyration: 21.82 Å; chains: 1; bounding box: 45×22×60 Å

Secondary structure (DSSP, 8-state):
-HHHHHHHHTTS-HHHHHHHHHHHHHHHHS-TTHHHHHHHHHHHHHHHHHHHHHHHHHHHHHHHHHHHHHHHHHHHHTTT-S-HHHHHHHHHHHHHHHHHHHHHHHTT-